Protein AF-J9E5M2-F1 (afdb_monomer_lite)

Structure (mmCIF, N/CA/C/O backbone):
data_AF-J9E5M2-F1
#
_entry.id   AF-J9E5M2-F1
#
loop_
_atom_site.group_PDB
_atom_site.id
_atom_site.type_symbol
_atom_site.label_atom_id
_atom_site.label_alt_id
_atom_site.label_comp_id
_atom_site.label_asym_id
_atom_site.label_entity_id
_atom_site.label_seq_id
_atom_site.pdbx_PDB_ins_code
_atom_site.Cartn_x
_atom_site.Cartn_y
_atom_site.Cartn_z
_atom_site.occupancy
_atom_site.B_iso_or_equiv
_atom_site.auth_seq_id
_atom_site.auth_comp_id
_atom_site.auth_asym_id
_atom_site.auth_atom_id
_atom_site.pdbx_PDB_model_num
ATOM 1 N N . HIS A 1 1 ? 8.719 3.025 -11.557 1.00 86.50 1 HIS A N 1
ATOM 2 C CA . HIS A 1 1 ? 7.605 2.107 -11.252 1.00 86.50 1 HIS A CA 1
ATOM 3 C C . HIS A 1 1 ? 7.715 1.651 -9.811 1.00 86.50 1 HIS A C 1
ATOM 5 O O . HIS A 1 1 ? 8.812 1.328 -9.364 1.00 86.50 1 HIS A O 1
ATOM 11 N N . VAL A 1 2 ? 6.607 1.643 -9.078 1.00 91.25 2 VAL A N 1
ATOM 12 C CA . VAL A 1 2 ? 6.548 1.156 -7.693 1.00 91.25 2 VAL A CA 1
ATOM 13 C C . VAL A 1 2 ? 5.467 0.093 -7.617 1.00 91.25 2 VAL A C 1
ATOM 15 O O . VAL A 1 2 ? 4.369 0.328 -8.102 1.00 91.25 2 VAL A O 1
ATOM 18 N N . TYR A 1 3 ? 5.749 -1.075 -7.049 1.00 92.44 3 TYR A N 1
ATOM 19 C CA . TYR A 1 3 ? 4.767 -2.162 -6.986 1.00 92.44 3 TYR A CA 1
ATOM 20 C C . TYR A 1 3 ? 4.965 -3.073 -5.778 1.00 92.44 3 TYR A C 1
ATOM 22 O O . TYR A 1 3 ? 6.049 -3.135 -5.194 1.00 92.44 3 TYR A O 1
ATOM 30 N N . ALA A 1 4 ? 3.919 -3.806 -5.403 1.00 94.56 4 ALA A N 1
ATOM 31 C CA . ALA A 1 4 ? 4.009 -4.821 -4.359 1.00 94.56 4 ALA A CA 1
ATOM 32 C C . ALA A 1 4 ? 4.795 -6.055 -4.836 1.00 94.56 4 ALA A C 1
ATOM 34 O O . ALA A 1 4 ? 4.611 -6.546 -5.952 1.00 94.56 4 ALA A O 1
ATOM 35 N N . LYS A 1 5 ? 5.671 -6.594 -3.983 1.00 92.25 5 LYS A N 1
ATOM 36 C CA . LYS A 1 5 ? 6.547 -7.725 -4.316 1.00 92.25 5 LYS A CA 1
ATOM 37 C C . LYS A 1 5 ? 5.746 -8.903 -4.891 1.00 92.25 5 LYS A C 1
ATOM 39 O O . LYS A 1 5 ? 4.882 -9.472 -4.226 1.00 92.25 5 LYS A O 1
ATOM 44 N N . GLY A 1 6 ? 6.114 -9.305 -6.108 1.00 89.56 6 GLY A N 1
ATOM 45 C CA . GLY A 1 6 ? 5.511 -10.434 -6.823 1.00 89.56 6 GLY A CA 1
ATOM 46 C C . GLY A 1 6 ? 4.228 -10.106 -7.594 1.00 89.56 6 GLY A C 1
ATOM 47 O O . GLY A 1 6 ? 3.657 -11.013 -8.182 1.00 89.56 6 GLY A O 1
ATOM 48 N N . LEU A 1 7 ? 3.786 -8.843 -7.619 1.00 91.31 7 LEU A N 1
ATOM 49 C CA . LEU A 1 7 ? 2.499 -8.427 -8.199 1.00 91.31 7 LEU A CA 1
ATOM 50 C C . LEU A 1 7 ? 2.641 -7.291 -9.221 1.00 91.31 7 LEU A C 1
ATOM 52 O O . LEU A 1 7 ? 1.782 -6.426 -9.329 1.00 91.31 7 LEU A O 1
ATOM 56 N N . TYR A 1 8 ? 3.727 -7.286 -9.995 1.00 87.69 8 TYR A N 1
ATOM 57 C CA . TYR A 1 8 ? 3.940 -6.271 -11.036 1.00 87.69 8 TYR A CA 1
ATOM 58 C C . TYR A 1 8 ? 2.879 -6.311 -12.156 1.00 87.69 8 TYR A C 1
ATOM 60 O O . TYR A 1 8 ? 2.540 -5.286 -12.750 1.00 87.69 8 TYR A O 1
ATOM 68 N N . SER A 1 9 ? 2.350 -7.501 -12.455 1.00 88.50 9 SER A N 1
ATOM 69 C CA . SER A 1 9 ? 1.312 -7.703 -13.473 1.00 88.50 9 SER A CA 1
ATOM 70 C C . SER A 1 9 ? -0.044 -7.122 -13.070 1.00 88.50 9 SER A C 1
ATOM 72 O O . SER A 1 9 ? -0.832 -6.775 -13.944 1.00 88.50 9 SER A O 1
ATOM 74 N N . SER A 1 10 ? -0.305 -7.017 -11.766 1.00 91.56 10 SER A N 1
ATOM 75 C CA . SER A 1 10 ? -1.541 -6.476 -11.205 1.00 91.56 10 SER A CA 1
ATOM 76 C C . SER A 1 10 ? -1.499 -4.957 -11.222 1.00 91.56 10 SER A C 1
ATOM 78 O O . SER A 1 10 ? -0.674 -4.340 -10.543 1.00 91.56 10 SER A O 1
ATOM 80 N N . GLN A 1 11 ? -2.404 -4.342 -11.981 1.00 89.38 11 GLN A N 1
ATOM 81 C CA . GLN A 1 11 ? -2.454 -2.888 -12.089 1.00 89.38 11 GLN A CA 1
ATOM 82 C C . GLN A 1 11 ? -2.899 -2.240 -10.770 1.00 89.38 11 GLN A C 1
ATOM 84 O O . GLN A 1 11 ? -2.416 -1.164 -10.431 1.00 89.38 11 GLN A O 1
ATOM 89 N N . GLU A 1 12 ? -3.736 -2.919 -9.981 1.00 91.44 12 GLU A N 1
ATOM 90 C CA . GLU A 1 12 ? -4.150 -2.467 -8.649 1.00 91.44 12 GLU A CA 1
ATOM 91 C C . GLU A 1 12 ? -3.009 -2.453 -7.617 1.00 91.44 12 GLU A C 1
ATOM 93 O O . GLU A 1 12 ? -3.079 -1.736 -6.622 1.00 91.44 12 GLU A O 1
ATOM 98 N N . CYS A 1 13 ? -1.940 -3.215 -7.863 1.00 92.88 13 CYS A N 1
ATOM 99 C CA . CYS A 1 13 ? -0.802 -3.354 -6.955 1.00 92.88 13 CYS A CA 1
ATOM 100 C C . CYS A 1 13 ? 0.441 -2.590 -7.420 1.00 92.88 13 CYS A C 1
ATOM 102 O O . CYS A 1 13 ? 1.533 -2.810 -6.876 1.00 92.88 13 CYS A O 1
ATOM 104 N N . ARG A 1 14 ? 0.302 -1.721 -8.429 1.00 91.56 14 ARG A N 1
ATOM 105 C CA . ARG A 1 14 ? 1.408 -0.953 -8.998 1.00 91.56 14 ARG A CA 1
ATOM 106 C C . ARG A 1 14 ? 1.041 0.508 -9.216 1.00 91.56 14 ARG A C 1
ATOM 108 O O . ARG A 1 14 ? -0.105 0.869 -9.448 1.00 91.56 14 ARG A O 1
ATOM 115 N N . SER A 1 15 ? 2.067 1.338 -9.188 1.00 90.62 15 SER A N 1
ATOM 116 C CA . SER A 1 15 ? 2.029 2.750 -9.518 1.00 90.62 15 SER A CA 1
ATOM 117 C C . SER A 1 15 ? 3.086 3.023 -10.582 1.00 90.62 15 SER A C 1
ATOM 119 O O . SER A 1 15 ? 4.292 2.840 -10.370 1.00 90.62 15 SER A O 1
ATOM 121 N N . ASP A 1 16 ? 2.604 3.433 -11.751 1.00 84.94 16 ASP A N 1
ATOM 122 C CA . ASP A 1 16 ? 3.413 3.776 -12.920 1.00 84.94 16 ASP A CA 1
ATOM 123 C C . ASP A 1 16 ? 3.584 5.296 -13.072 1.00 84.94 16 ASP A C 1
ATOM 125 O O . ASP A 1 16 ? 3.992 5.766 -14.133 1.00 84.94 16 ASP A O 1
ATOM 129 N N . GLU A 1 17 ? 3.285 6.079 -12.024 1.00 78.25 17 GLU A N 1
ATOM 130 C CA . GLU A 1 17 ? 3.486 7.529 -12.053 1.00 78.25 17 GLU A CA 1
ATOM 131 C C . GLU A 1 17 ? 4.959 7.855 -12.363 1.00 78.25 17 GLU A C 1
ATOM 133 O O . GLU A 1 17 ? 5.875 7.513 -11.612 1.00 78.25 17 GLU A O 1
ATOM 138 N N . SER A 1 18 ? 5.176 8.515 -13.502 1.00 69.94 18 SER A N 1
ATOM 139 C CA . SER A 1 18 ? 6.478 8.970 -13.989 1.00 69.94 18 SER A CA 1
ATOM 140 C C . SER A 1 18 ? 6.535 10.500 -13.957 1.00 69.94 18 SER A C 1
ATOM 142 O O . SER A 1 18 ? 5.527 11.166 -14.185 1.00 69.94 18 SER A O 1
ATOM 144 N N . GLY A 1 19 ? 7.705 11.070 -13.660 1.00 68.19 19 GLY A N 1
ATOM 145 C CA . GLY A 1 19 ? 7.939 12.522 -13.698 1.00 68.19 19 GLY A CA 1
ATOM 146 C C . GLY A 1 19 ? 7.722 13.283 -12.383 1.00 68.19 19 GLY A C 1
ATOM 147 O O . GLY A 1 19 ? 7.998 14.479 -12.331 1.00 68.19 19 GLY A O 1
ATOM 148 N N . ARG A 1 20 ? 7.292 12.621 -11.301 1.00 70.25 20 ARG A N 1
ATOM 149 C CA . ARG A 1 20 ? 7.284 13.201 -9.945 1.00 70.25 20 ARG A CA 1
ATOM 150 C C . ARG A 1 20 ? 8.563 12.830 -9.194 1.00 70.25 20 ARG A C 1
ATOM 152 O O . ARG A 1 20 ? 9.042 11.707 -9.302 1.00 70.25 20 ARG A O 1
ATOM 159 N N . GLN A 1 21 ? 9.086 13.760 -8.390 1.00 72.06 21 GLN A N 1
ATOM 160 C CA . GLN A 1 21 ? 10.211 13.491 -7.477 1.00 72.06 21 GLN A CA 1
ATOM 161 C C . GLN A 1 21 ? 9.862 12.444 -6.407 1.00 72.06 21 GLN A C 1
ATOM 163 O O . GLN A 1 21 ? 10.749 11.763 -5.901 1.00 72.06 21 GLN A O 1
ATOM 168 N N . VAL A 1 22 ? 8.576 12.314 -6.074 1.00 78.38 22 VAL A N 1
ATOM 169 C CA . VAL A 1 22 ? 8.061 11.366 -5.086 1.00 78.38 22 VAL A CA 1
ATOM 170 C C . VAL A 1 22 ? 7.117 10.399 -5.787 1.00 78.38 22 VAL A C 1
ATOM 172 O O . VAL A 1 22 ? 6.135 10.823 -6.394 1.00 78.38 22 VAL A O 1
ATOM 175 N N . ALA A 1 23 ? 7.409 9.105 -5.682 1.00 77.44 23 ALA A N 1
ATOM 176 C CA . ALA A 1 23 ? 6.521 8.050 -6.145 1.00 77.44 23 ALA A CA 1
ATOM 177 C C . ALA A 1 23 ? 5.626 7.585 -4.988 1.00 77.44 23 ALA A C 1
ATOM 179 O O . ALA A 1 23 ? 6.125 7.196 -3.930 1.00 77.44 23 ALA A O 1
ATOM 180 N N . GLY A 1 24 ? 4.309 7.635 -5.188 1.00 84.50 24 GLY A N 1
ATOM 181 C CA . GLY A 1 24 ? 3.313 7.144 -4.237 1.00 84.50 24 GLY A CA 1
ATOM 182 C C . GLY A 1 24 ? 2.713 5.812 -4.683 1.00 84.50 24 GLY A C 1
ATOM 183 O O . GLY A 1 24 ? 2.567 5.560 -5.879 1.00 84.50 24 GLY A O 1
ATOM 184 N N . ILE A 1 25 ? 2.345 4.965 -3.721 1.00 89.19 25 ILE A N 1
ATOM 185 C CA . ILE A 1 25 ? 1.565 3.747 -3.958 1.00 89.19 25 ILE A CA 1
ATOM 186 C C . ILE A 1 25 ? 0.529 3.579 -2.848 1.00 89.19 25 ILE A C 1
ATOM 188 O O . ILE A 1 25 ? 0.817 3.822 -1.675 1.00 89.19 25 ILE A O 1
ATOM 192 N N . THR A 1 26 ? -0.673 3.147 -3.216 1.00 90.38 26 THR A N 1
ATOM 193 C CA . THR A 1 26 ? -1.743 2.806 -2.278 1.00 90.38 26 THR A CA 1
ATOM 194 C C . THR A 1 26 ? -2.049 1.329 -2.440 1.00 90.38 26 THR A C 1
ATOM 196 O O . THR A 1 26 ? -2.379 0.889 -3.535 1.00 90.38 26 THR A O 1
ATOM 199 N N . LEU A 1 27 ? -1.899 0.562 -1.361 1.00 91.56 27 LEU A N 1
ATOM 200 C CA . LEU A 1 27 ? -2.119 -0.881 -1.362 1.00 91.56 27 LEU A CA 1
ATOM 201 C C . LEU A 1 27 ? -3.301 -1.223 -0.448 1.00 91.56 27 LEU A C 1
ATOM 203 O O . LEU A 1 27 ? -3.301 -0.784 0.708 1.00 91.56 27 LEU A O 1
ATOM 207 N N . PRO A 1 28 ? -4.282 -2.011 -0.918 1.00 91.44 28 PRO A N 1
ATOM 208 C CA . PRO A 1 28 ? -5.335 -2.535 -0.059 1.00 91.44 28 PRO A CA 1
ATOM 209 C C . PRO A 1 28 ? -4.758 -3.514 0.972 1.00 91.44 28 PRO A C 1
ATOM 211 O O . PRO A 1 28 ? -3.802 -4.235 0.696 1.00 91.44 28 PRO A O 1
ATOM 214 N N . PHE A 1 29 ? -5.349 -3.582 2.166 1.00 90.62 29 PHE A N 1
ATOM 215 C CA . PHE A 1 29 ? -4.878 -4.489 3.225 1.00 90.62 29 PHE A CA 1
ATOM 216 C C . PHE A 1 29 ? -5.246 -5.961 3.011 1.00 90.62 29 PHE A C 1
ATOM 218 O O . PHE A 1 29 ? -4.730 -6.835 3.708 1.00 90.62 29 PHE A O 1
ATOM 225 N N . ASP A 1 30 ? -6.186 -6.233 2.116 1.00 89.56 30 ASP A N 1
ATOM 226 C CA . ASP A 1 30 ? -6.740 -7.551 1.818 1.00 89.56 30 ASP A CA 1
ATOM 227 C C . ASP A 1 30 ? -6.149 -8.193 0.556 1.00 89.56 30 ASP A C 1
ATOM 229 O O . ASP A 1 30 ? -6.364 -9.381 0.324 1.00 89.56 30 ASP A O 1
ATOM 233 N N . SER A 1 31 ? -5.372 -7.442 -0.223 1.00 91.81 31 SER A N 1
ATOM 234 C CA . SER A 1 31 ? -4.772 -7.896 -1.476 1.00 91.81 31 SER A CA 1
ATOM 235 C C . SER A 1 31 ? -3.303 -7.466 -1.579 1.00 91.81 31 SER A C 1
ATOM 237 O O . SER A 1 31 ? -2.653 -7.139 -0.586 1.00 91.81 31 SER A O 1
ATOM 239 N N . CYS A 1 32 ? -2.723 -7.565 -2.773 1.00 93.00 32 CYS A N 1
ATOM 240 C CA . CYS A 1 32 ? -1.364 -7.126 -3.072 1.00 93.00 32 CYS A CA 1
ATOM 241 C C . CYS A 1 32 ? -0.237 -7.697 -2.180 1.00 93.00 32 CYS A C 1
ATOM 243 O O . CYS A 1 32 ? 0.750 -7.011 -1.909 1.00 93.00 32 CYS A O 1
ATOM 245 N N . ASN A 1 33 ? -0.350 -8.959 -1.739 1.00 93.12 33 ASN A N 1
ATOM 246 C CA . ASN A 1 33 ? 0.618 -9.621 -0.846 1.00 93.12 33 ASN A CA 1
ATOM 247 C C . ASN A 1 33 ? 0.899 -8.835 0.448 1.00 93.12 33 ASN A C 1
ATOM 249 O O . ASN A 1 33 ? 1.984 -8.937 1.031 1.00 93.12 33 ASN A O 1
ATOM 253 N N . VAL A 1 34 ? -0.078 -8.058 0.915 1.00 94.69 34 VAL A N 1
ATOM 254 C CA . VAL A 1 34 ? -0.006 -7.414 2.221 1.00 94.69 34 VAL A CA 1
ATOM 255 C C . VAL A 1 34 ? -0.271 -8.464 3.301 1.00 94.69 34 VAL A C 1
ATOM 257 O O . VAL A 1 34 ? -1.326 -9.096 3.350 1.00 94.69 34 VAL A O 1
ATOM 260 N N . ALA A 1 35 ? 0.705 -8.670 4.182 1.00 93.44 35 ALA A N 1
ATOM 261 C CA . ALA A 1 35 ? 0.609 -9.614 5.285 1.00 93.44 35 ALA A CA 1
ATOM 262 C C . ALA A 1 35 ? 0.038 -8.929 6.530 1.00 93.44 35 ALA A C 1
ATOM 264 O O . ALA A 1 35 ? 0.488 -7.852 6.920 1.00 93.44 35 ALA A O 1
ATOM 265 N N . ARG A 1 36 ? -0.931 -9.574 7.183 1.00 93.69 36 ARG A N 1
ATOM 266 C CA . ARG A 1 36 ? -1.559 -9.087 8.416 1.00 93.69 36 ARG A CA 1
ATOM 267 C C . ARG A 1 36 ? -1.298 -10.072 9.545 1.00 93.69 36 ARG A C 1
ATOM 269 O O . ARG A 1 36 ? -1.716 -11.223 9.462 1.00 93.69 36 ARG A O 1
ATOM 276 N N . THR A 1 37 ? -0.654 -9.609 10.608 1.00 93.31 37 THR A N 1
ATOM 277 C CA . THR A 1 37 ? -0.351 -10.421 11.790 1.00 93.31 37 THR A CA 1
ATOM 278 C C . THR A 1 37 ? -1.013 -9.800 13.007 1.00 93.31 37 THR A C 1
ATOM 280 O O . THR A 1 37 ? -0.725 -8.657 13.356 1.00 93.31 37 THR A O 1
ATOM 283 N N . ARG A 1 38 ? -1.898 -10.545 13.674 1.00 92.75 38 ARG A N 1
ATOM 284 C CA . ARG A 1 38 ? -2.528 -10.088 14.916 1.00 92.75 38 ARG A CA 1
ATOM 285 C C . ARG A 1 38 ? -1.515 -10.134 16.061 1.00 92.75 38 ARG A C 1
ATOM 287 O O . ARG A 1 38 ? -0.831 -11.137 16.243 1.00 92.75 38 ARG A O 1
ATOM 294 N N . SER A 1 39 ? -1.451 -9.061 16.835 1.00 91.12 39 SER A N 1
ATOM 295 C CA . SER A 1 39 ? -0.707 -8.974 18.088 1.00 91.12 39 SER A CA 1
ATOM 296 C C . SER A 1 39 ? -1.687 -9.009 19.252 1.00 91.12 39 SER A C 1
ATOM 298 O O . SER A 1 39 ? -2.724 -8.347 19.212 1.00 91.12 39 SER A O 1
ATOM 300 N N . LEU A 1 40 ? -1.365 -9.787 20.284 1.00 88.94 40 LEU A N 1
ATOM 301 C CA . LEU A 1 40 ? -2.173 -9.866 21.502 1.00 88.94 40 LEU A CA 1
ATOM 302 C C . LEU A 1 40 ? -1.694 -8.889 22.582 1.00 88.94 40 LEU A C 1
ATOM 304 O O . LEU A 1 40 ? -2.497 -8.518 23.426 1.00 88.94 40 LEU A O 1
ATOM 308 N N . ASN A 1 41 ? -0.427 -8.458 22.539 1.00 84.69 41 ASN A N 1
ATOM 309 C CA . ASN A 1 41 ? 0.187 -7.556 23.518 1.00 84.69 41 ASN A CA 1
ATOM 310 C C . ASN A 1 41 ? 1.294 -6.703 22.853 1.00 84.69 41 ASN A C 1
ATOM 312 O O . ASN A 1 41 ? 2.368 -7.243 22.587 1.00 84.69 41 ASN A O 1
ATOM 316 N N . PRO A 1 42 ? 1.077 -5.399 22.587 1.00 87.44 42 PRO A N 1
ATOM 317 C CA . PRO A 1 42 ? -0.201 -4.685 22.669 1.00 87.44 42 PRO A CA 1
ATOM 318 C C . PRO A 1 42 ? -1.217 -5.253 21.668 1.00 87.44 42 PRO A C 1
ATOM 320 O O . PRO A 1 42 ? -0.834 -5.752 20.603 1.00 87.44 42 PRO A O 1
ATOM 323 N N . ARG A 1 43 ? -2.509 -5.203 22.017 1.00 89.75 43 ARG A N 1
ATOM 324 C CA . ARG A 1 43 ? -3.587 -5.665 21.133 1.00 89.75 43 ARG A CA 1
ATOM 325 C C . ARG A 1 43 ? -3.627 -4.812 19.869 1.00 89.75 43 ARG A C 1
ATOM 327 O O . ARG A 1 43 ? -3.650 -3.584 19.933 1.00 89.75 43 ARG A O 1
ATOM 334 N N . GLY A 1 44 ? -3.590 -5.460 18.712 1.00 91.81 44 GLY A N 1
ATOM 335 C CA . GLY A 1 44 ? -3.583 -4.770 17.427 1.00 91.81 44 GLY A CA 1
ATOM 336 C C . GLY A 1 44 ? -3.215 -5.674 16.262 1.00 91.81 44 GLY A C 1
ATOM 337 O O . GLY A 1 44 ? -3.190 -6.902 16.376 1.00 91.81 44 GLY A O 1
ATOM 338 N N . ILE A 1 45 ? -2.926 -5.063 15.118 1.00 93.12 45 ILE A N 1
ATOM 339 C CA . ILE A 1 45 ? -2.587 -5.748 13.870 1.00 93.12 45 ILE A CA 1
ATOM 340 C C . ILE A 1 45 ? -1.338 -5.104 13.268 1.00 93.12 45 ILE A C 1
ATOM 342 O O . ILE A 1 45 ? -1.298 -3.901 13.016 1.00 93.12 45 ILE A O 1
ATOM 346 N N . PHE A 1 46 ? -0.325 -5.920 12.989 1.00 93.69 46 PHE A N 1
ATOM 347 C CA . PHE A 1 46 ? 0.803 -5.548 12.147 1.00 93.69 46 PHE A CA 1
ATOM 348 C C . PHE A 1 46 ? 0.450 -5.784 10.685 1.00 93.69 46 PHE A C 1
ATOM 350 O O . PHE A 1 46 ? 0.205 -6.918 10.275 1.00 93.69 46 PHE A O 1
ATOM 357 N N . VAL A 1 47 ? 0.474 -4.723 9.893 1.00 94.81 47 VAL A N 1
ATOM 358 C CA . VAL A 1 47 ? 0.316 -4.765 8.442 1.00 94.81 47 VAL A CA 1
ATOM 359 C C . VAL A 1 47 ? 1.702 -4.625 7.826 1.00 94.81 47 VAL A C 1
ATOM 361 O O . VAL A 1 47 ? 2.370 -3.613 8.017 1.00 94.81 47 VAL A O 1
ATOM 364 N N . THR A 1 48 ? 2.161 -5.656 7.125 1.00 94.56 48 THR A N 1
ATOM 365 C CA . THR A 1 48 ? 3.473 -5.700 6.475 1.00 94.56 48 THR A CA 1
ATOM 366 C C . THR A 1 48 ? 3.300 -5.752 4.966 1.00 94.56 48 THR A C 1
ATOM 368 O O . THR A 1 48 ? 2.637 -6.649 4.453 1.00 94.56 48 THR A O 1
ATOM 371 N N . ALA A 1 49 ? 3.952 -4.846 4.248 1.00 94.00 49 ALA A N 1
ATOM 372 C CA . ALA A 1 49 ? 3.995 -4.843 2.792 1.00 94.00 49 ALA A CA 1
ATOM 373 C C . ALA A 1 49 ? 5.449 -4.789 2.323 1.00 94.00 49 ALA A C 1
ATOM 375 O O . ALA A 1 49 ? 6.283 -4.115 2.928 1.00 94.00 49 ALA A O 1
ATOM 376 N N . VAL A 1 50 ? 5.765 -5.495 1.240 1.00 93.88 50 VAL A N 1
ATOM 377 C CA . VAL A 1 50 ? 7.078 -5.384 0.598 1.00 93.88 50 VAL A CA 1
ATOM 378 C C . VAL A 1 50 ? 6.893 -4.693 -0.737 1.00 93.88 50 VAL A C 1
ATOM 380 O O . VAL A 1 50 ? 6.180 -5.200 -1.599 1.00 93.88 50 VAL A O 1
ATOM 383 N N . VAL A 1 51 ? 7.530 -3.540 -0.895 1.00 92.69 51 VAL A N 1
ATOM 384 C CA . VAL A 1 51 ? 7.413 -2.684 -2.074 1.00 92.69 51 VAL A CA 1
ATOM 385 C C . VAL A 1 51 ? 8.728 -2.701 -2.835 1.00 92.69 51 VAL A C 1
ATOM 387 O O . VAL A 1 51 ? 9.799 -2.590 -2.237 1.00 92.69 51 VAL A O 1
ATOM 390 N N . VAL A 1 52 ? 8.644 -2.838 -4.153 1.00 91.44 52 VAL A N 1
ATOM 391 C CA . VAL A 1 52 ? 9.779 -2.807 -5.074 1.00 91.44 52 VAL A CA 1
ATOM 392 C C . VAL A 1 52 ? 9.689 -1.539 -5.915 1.00 91.44 52 VAL A C 1
ATOM 394 O O . VAL A 1 52 ? 8.643 -1.240 -6.490 1.00 91.44 52 VAL A O 1
ATOM 397 N N . ILE A 1 53 ? 10.787 -0.791 -5.969 1.00 89.94 53 ILE A N 1
ATOM 398 C CA . ILE A 1 53 ? 10.9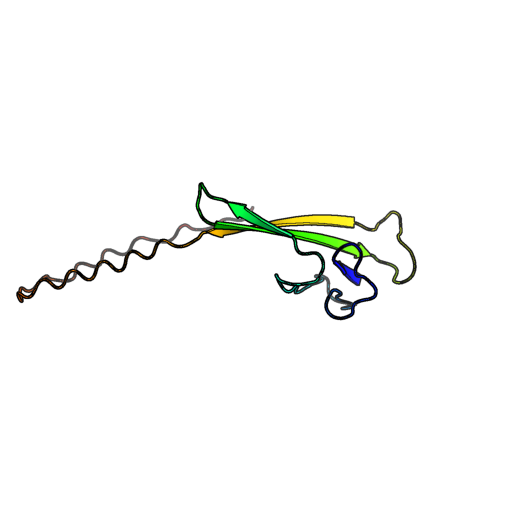57 0.393 -6.808 1.00 89.94 53 ILE A CA 1
ATOM 399 C C . ILE A 1 53 ? 11.896 0.012 -7.945 1.00 89.94 53 ILE A C 1
ATOM 401 O O . ILE A 1 53 ? 13.061 -0.307 -7.691 1.00 89.94 53 ILE A O 1
ATOM 405 N N . THR A 1 54 ? 11.390 0.061 -9.177 1.00 87.75 54 THR A N 1
ATOM 406 C CA . THR A 1 54 ? 12.172 -0.220 -10.384 1.00 87.75 54 THR A CA 1
ATOM 407 C C . THR A 1 54 ? 12.202 0.971 -11.326 1.00 87.75 54 THR A C 1
ATOM 409 O O . THR A 1 54 ? 11.221 1.713 -11.480 1.00 87.75 54 THR A O 1
ATOM 412 N N . PHE A 1 55 ? 13.351 1.145 -11.974 1.00 84.19 55 PHE A N 1
ATOM 413 C CA . PHE A 1 55 ? 13.572 2.210 -12.957 1.00 84.19 55 PHE A CA 1
ATOM 414 C C . PHE A 1 55 ? 13.361 1.740 -14.398 1.00 84.19 55 PHE A C 1
ATOM 416 O O . PHE A 1 55 ? 13.259 2.568 -15.299 1.00 84.19 55 PHE A O 1
ATOM 423 N N . HIS A 1 56 ? 13.236 0.427 -14.611 1.00 82.38 56 HIS A N 1
ATOM 424 C CA . HIS A 1 56 ? 12.893 -0.162 -15.898 1.00 82.38 56 HIS A CA 1
ATOM 425 C C . HIS A 1 56 ? 11.662 -1.079 -15.761 1.00 82.38 56 HIS A C 1
ATOM 427 O O . HIS A 1 56 ? 11.598 -1.871 -14.819 1.00 82.38 56 HIS A O 1
ATOM 433 N N . PRO A 1 57 ? 10.678 -1.008 -16.677 1.00 71.62 57 PRO A N 1
ATOM 434 C CA . PRO A 1 57 ? 9.450 -1.805 -16.588 1.00 71.62 57 PRO A CA 1
ATOM 435 C C . PRO A 1 57 ? 9.653 -3.295 -16.904 1.00 71.62 57 PRO A C 1
ATOM 437 O O . PRO A 1 57 ? 8.909 -4.136 -16.416 1.00 71.62 57 PRO A O 1
ATOM 440 N N . GLN A 1 58 ? 10.651 -3.643 -17.721 1.00 78.19 58 GLN A N 1
ATOM 441 C CA . GLN A 1 58 ? 10.847 -5.027 -18.191 1.00 78.19 58 GLN A CA 1
ATOM 442 C C . GLN A 1 58 ? 11.916 -5.813 -17.426 1.00 78.19 58 GLN A C 1
ATOM 444 O O . GLN A 1 58 ? 11.949 -7.036 -17.518 1.00 78.19 58 GLN A O 1
ATOM 449 N N . PHE A 1 59 ? 12.805 -5.136 -16.696 1.00 79.50 59 PHE A N 1
ATOM 450 C CA . PHE A 1 59 ? 13.979 -5.775 -16.105 1.00 79.50 59 PHE A CA 1
ATOM 451 C C . PHE A 1 59 ? 14.242 -5.230 -14.714 1.00 79.50 59 PHE A C 1
ATOM 453 O O . PHE A 1 59 ? 14.136 -4.026 -14.490 1.00 79.50 59 PHE A O 1
ATOM 460 N N . ILE A 1 60 ? 14.644 -6.128 -13.816 1.00 82.00 60 ILE A N 1
ATOM 461 C CA . ILE A 1 60 ? 15.182 -5.742 -12.519 1.00 82.00 60 ILE A CA 1
ATOM 462 C C . ILE A 1 60 ? 16.639 -5.335 -12.723 1.00 82.00 60 ILE A C 1
ATOM 464 O O . ILE A 1 60 ? 17.444 -6.106 -13.251 1.00 82.00 60 ILE A O 1
ATOM 468 N N . THR A 1 61 ? 16.978 -4.120 -12.321 1.00 87.44 61 THR A N 1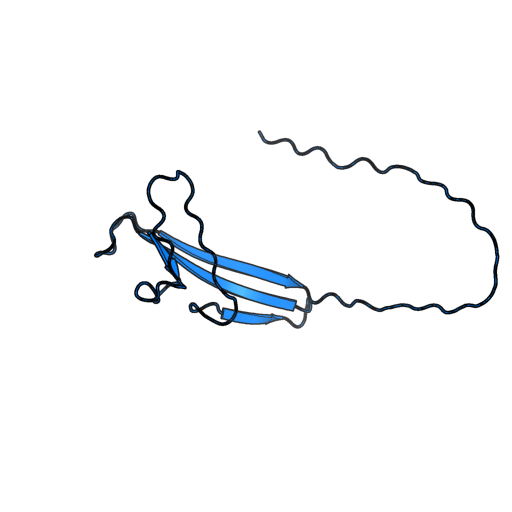
ATOM 469 C CA . THR A 1 61 ? 18.312 -3.541 -12.482 1.00 87.44 61 THR A CA 1
ATOM 470 C C . THR A 1 61 ? 19.044 -3.441 -11.145 1.00 87.44 61 THR A C 1
ATOM 472 O O . THR A 1 61 ? 18.448 -3.515 -10.073 1.00 87.44 61 THR A O 1
ATOM 475 N N . LYS A 1 62 ? 20.364 -3.217 -11.187 1.00 85.00 62 LYS A N 1
ATOM 476 C CA . LYS A 1 62 ? 21.192 -3.045 -9.979 1.00 85.00 62 LYS A CA 1
ATOM 477 C C . LYS A 1 62 ? 20.741 -1.872 -9.094 1.00 85.00 62 LYS A C 1
ATOM 479 O O . LYS A 1 62 ? 21.033 -1.863 -7.902 1.00 85.00 62 LYS A O 1
ATOM 484 N N . VAL A 1 63 ? 20.084 -0.870 -9.676 1.00 86.50 63 VAL A N 1
ATOM 485 C CA . VAL A 1 63 ? 19.640 0.326 -8.947 1.00 86.50 63 VAL A CA 1
ATOM 486 C C . VAL A 1 63 ? 18.275 0.152 -8.286 1.00 86.50 63 VAL A C 1
ATOM 488 O O . VAL A 1 63 ? 17.897 0.995 -7.472 1.00 86.50 63 VAL A O 1
ATOM 491 N N . ASP A 1 64 ? 17.565 -0.937 -8.582 1.00 88.81 64 ASP A N 1
ATOM 492 C CA . ASP A 1 64 ? 16.249 -1.201 -8.015 1.00 88.81 64 ASP A CA 1
ATOM 493 C C . ASP A 1 64 ? 16.345 -1.465 -6.510 1.00 88.81 64 ASP A C 1
ATOM 495 O O . ASP A 1 64 ? 17.299 -2.066 -6.001 1.00 88.81 64 ASP A O 1
ATOM 499 N N . ARG A 1 65 ? 15.341 -0.996 -5.770 1.00 89.44 65 ARG A 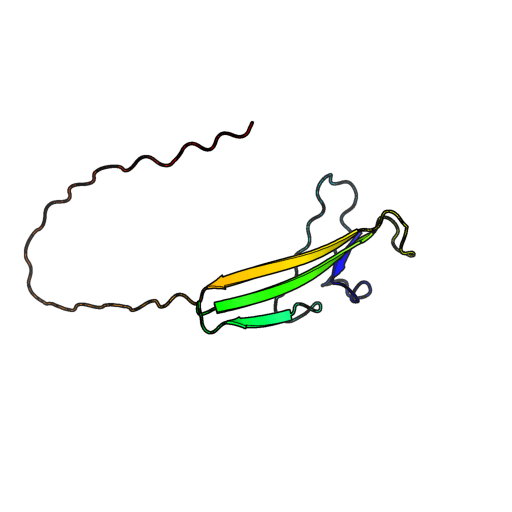N 1
ATOM 500 C CA . ARG A 1 65 ? 15.314 -1.075 -4.306 1.00 89.44 65 ARG A CA 1
ATOM 501 C C . ARG A 1 65 ? 14.057 -1.783 -3.846 1.00 89.44 65 ARG A C 1
ATOM 503 O O . ARG A 1 65 ? 12.980 -1.577 -4.391 1.00 89.44 65 ARG A O 1
ATOM 510 N N . THR A 1 66 ? 14.199 -2.611 -2.818 1.00 92.31 66 THR A N 1
ATOM 511 C CA . THR A 1 66 ? 13.073 -3.282 -2.167 1.00 92.31 66 THR A CA 1
ATOM 512 C C . THR A 1 66 ? 13.012 -2.853 -0.711 1.00 92.31 66 THR A C 1
ATOM 514 O O . THR A 1 66 ? 14.013 -2.937 -0.002 1.00 92.31 66 THR A O 1
ATOM 517 N N . TYR A 1 67 ? 11.836 -2.426 -0.265 1.00 92.56 67 TYR A N 1
ATOM 518 C CA . TYR A 1 67 ? 11.585 -1.971 1.097 1.00 92.56 67 TYR A CA 1
ATOM 519 C C . TYR A 1 67 ? 10.514 -2.836 1.745 1.00 92.56 67 TYR A C 1
ATOM 521 O O . TYR A 1 67 ? 9.481 -3.122 1.141 1.00 92.56 67 TYR A O 1
ATOM 529 N N . ARG A 1 68 ? 10.749 -3.242 2.993 1.00 93.31 68 ARG A N 1
ATOM 530 C CA . ARG A 1 68 ? 9.736 -3.879 3.834 1.00 93.31 68 ARG A CA 1
ATOM 531 C C . ARG A 1 68 ? 9.155 -2.822 4.764 1.00 93.31 68 ARG A C 1
ATOM 533 O O . ARG A 1 68 ? 9.844 -2.347 5.660 1.00 93.31 68 ARG A O 1
ATOM 540 N N . LEU A 1 69 ? 7.896 -2.479 4.539 1.00 91.50 69 LEU A N 1
ATOM 541 C CA . LEU A 1 69 ? 7.123 -1.558 5.360 1.00 91.50 69 LEU A CA 1
ATOM 542 C C . LEU A 1 69 ? 6.324 -2.366 6.381 1.00 91.50 69 LEU A C 1
ATOM 544 O O . LEU A 1 69 ? 5.741 -3.394 6.031 1.00 91.50 69 LEU A O 1
ATOM 548 N N . GLN A 1 70 ? 6.296 -1.912 7.632 1.00 93.12 70 GLN A N 1
ATOM 549 C CA . GLN A 1 70 ? 5.493 -2.514 8.692 1.00 93.12 70 GLN A CA 1
ATOM 550 C C . GLN A 1 70 ? 4.801 -1.412 9.492 1.00 93.12 70 GLN A C 1
ATOM 552 O O . GLN A 1 70 ? 5.458 -0.596 10.131 1.00 93.12 70 GLN A O 1
ATOM 557 N N . CYS A 1 71 ? 3.473 -1.415 9.461 1.00 91.19 71 CYS A N 1
ATOM 558 C CA . CYS A 1 71 ? 2.629 -0.486 10.200 1.00 91.19 71 CYS A CA 1
ATOM 559 C C . CYS A 1 71 ? 1.905 -1.246 11.311 1.00 91.19 71 CYS A C 1
ATOM 561 O O . CYS A 1 71 ? 1.361 -2.325 11.068 1.00 91.19 71 CYS A O 1
ATOM 563 N N . PHE A 1 72 ? 1.879 -0.693 12.520 1.00 91.81 72 PHE A N 1
ATOM 564 C CA . PHE A 1 72 ? 1.104 -1.251 13.624 1.00 91.81 72 PHE A CA 1
ATOM 565 C C . PHE A 1 72 ? -0.187 -0.456 13.820 1.00 91.81 72 PHE A C 1
ATOM 567 O O . PHE A 1 72 ? -0.148 0.750 14.053 1.00 91.81 72 PHE A O 1
ATOM 574 N N . TYR A 1 73 ? -1.321 -1.146 13.744 1.00 89.69 73 TYR A N 1
ATOM 575 C CA . TYR A 1 73 ? -2.643 -0.602 14.030 1.00 89.69 73 TYR A CA 1
ATOM 576 C C . TYR A 1 73 ? -3.098 -1.133 15.383 1.00 89.69 73 TYR A C 1
ATOM 578 O O . TYR A 1 73 ? -3.404 -2.318 15.518 1.00 89.69 73 TYR A O 1
ATOM 586 N N . MET A 1 74 ? -3.110 -0.263 16.389 1.00 88.88 74 MET A N 1
ATOM 587 C CA . MET A 1 74 ? -3.543 -0.622 17.735 1.00 88.88 74 MET A CA 1
ATOM 588 C C . MET A 1 74 ? -5.059 -0.839 17.766 1.00 88.88 74 MET A C 1
ATOM 590 O O . MET A 1 74 ? -5.823 -0.037 17.224 1.00 88.88 74 MET A O 1
ATOM 594 N N . GLU A 1 75 ? -5.493 -1.917 18.413 1.00 81.56 75 GLU A N 1
ATOM 595 C CA . GLU A 1 75 ? -6.902 -2.131 18.730 1.00 81.56 75 GLU A CA 1
ATOM 596 C C . GLU A 1 75 ? -7.261 -1.156 19.858 1.00 81.56 75 GLU A C 1
ATOM 598 O O . GLU A 1 75 ? -6.730 -1.249 20.963 1.00 81.56 75 GLU A O 1
ATOM 603 N N . ALA A 1 76 ? -8.090 -0.154 19.562 1.00 69.69 76 ALA A N 1
ATOM 604 C CA . ALA A 1 76 ? -8.534 0.789 20.577 1.00 69.69 76 ALA A CA 1
ATOM 605 C C . ALA A 1 76 ? -9.579 0.106 21.468 1.00 69.69 76 ALA A C 1
ATOM 607 O O . ALA A 1 76 ? -10.714 -0.095 21.034 1.00 69.69 76 ALA A O 1
ATOM 608 N N . ASP A 1 77 ? -9.218 -0.200 22.716 1.00 59.84 77 ASP A N 1
ATOM 609 C CA . ASP A 1 77 ? -10.191 -0.522 23.762 1.00 59.84 77 ASP A CA 1
ATOM 610 C C . ASP A 1 77 ? -10.966 0.760 24.096 1.00 59.84 77 ASP A C 1
ATOM 612 O O . ASP A 1 77 ? -10.617 1.534 24.987 1.00 59.84 77 ASP A O 1
ATOM 616 N N . LYS A 1 78 ? -12.020 1.038 23.323 1.00 53.94 78 LYS A N 1
ATOM 617 C CA . LYS A 1 78 ? -13.020 2.032 23.709 1.00 53.94 78 LYS A CA 1
ATOM 618 C C . LYS A 1 78 ? -13.911 1.396 24.768 1.00 53.94 78 LYS A C 1
ATOM 620 O O . LYS A 1 78 ? -14.993 0.903 24.457 1.00 53.94 78 LYS A O 1
ATOM 625 N N . THR A 1 79 ? -13.483 1.420 26.025 1.00 48.75 79 THR A N 1
ATOM 626 C CA . THR A 1 79 ? -14.428 1.282 27.132 1.00 48.75 79 THR A CA 1
ATOM 627 C C . THR A 1 79 ? -15.321 2.521 27.109 1.00 48.75 79 THR A C 1
ATOM 629 O O . THR A 1 79 ? -14.958 3.600 27.572 1.00 48.75 79 THR A O 1
ATOM 632 N N . VAL A 1 80 ? -16.500 2.401 26.494 1.00 46.94 80 VAL A N 1
ATOM 633 C CA . VAL A 1 80 ? -17.563 3.397 26.647 1.00 46.94 80 VAL A CA 1
ATOM 634 C C . VAL A 1 80 ? -18.033 3.302 28.095 1.00 46.94 80 VAL A C 1
ATOM 636 O O . VAL A 1 80 ? -18.933 2.546 28.438 1.00 46.94 80 VAL A O 1
ATOM 639 N N . SER A 1 81 ? -17.360 4.038 28.971 1.00 47.69 81 SER A N 1
ATOM 640 C CA . SER A 1 81 ? -17.797 4.290 30.334 1.00 47.69 81 SER A CA 1
ATOM 641 C C . SER A 1 81 ? -18.973 5.268 30.268 1.00 47.69 81 SER A C 1
ATOM 643 O O . SER A 1 81 ? -18.811 6.466 30.501 1.00 47.69 81 SER A O 1
ATOM 645 N N . THR A 1 82 ? -20.166 4.786 29.911 1.00 41.44 82 THR A N 1
ATOM 646 C CA . THR A 1 82 ? -21.398 5.520 30.215 1.00 41.44 82 THR A CA 1
ATOM 647 C C . THR A 1 82 ? -21.623 5.419 31.718 1.00 41.44 82 THR A C 1
ATOM 649 O O . THR A 1 82 ? -22.311 4.519 32.196 1.00 41.44 82 THR A O 1
ATOM 652 N N . GLN A 1 83 ? -21.015 6.327 32.477 1.00 44.28 83 GLN A N 1
ATOM 653 C CA . GLN A 1 83 ? -21.483 6.616 33.825 1.00 44.28 83 GLN A CA 1
ATOM 654 C C . GLN A 1 83 ? -22.798 7.376 33.664 1.00 44.28 83 GLN A C 1
ATOM 656 O O . GLN A 1 83 ? -22.823 8.599 33.567 1.00 44.28 83 GLN A O 1
ATOM 661 N N . ILE A 1 84 ? -23.899 6.634 33.545 1.00 48.50 84 ILE A N 1
ATOM 662 C CA . ILE A 1 84 ? -25.216 7.194 33.831 1.00 48.50 84 ILE A CA 1
ATOM 663 C C . ILE A 1 84 ? -25.282 7.295 35.356 1.00 48.50 84 ILE A C 1
ATOM 665 O O . ILE A 1 84 ? -25.786 6.400 36.026 1.00 48.50 84 ILE A O 1
ATOM 669 N N . GLU A 1 85 ? -24.723 8.371 35.900 1.00 41.84 85 GLU A N 1
ATOM 670 C CA . GLU A 1 85 ? -25.126 8.880 37.204 1.00 41.84 85 GLU A CA 1
ATOM 671 C C . GLU A 1 85 ? -26.028 10.087 36.964 1.00 41.84 8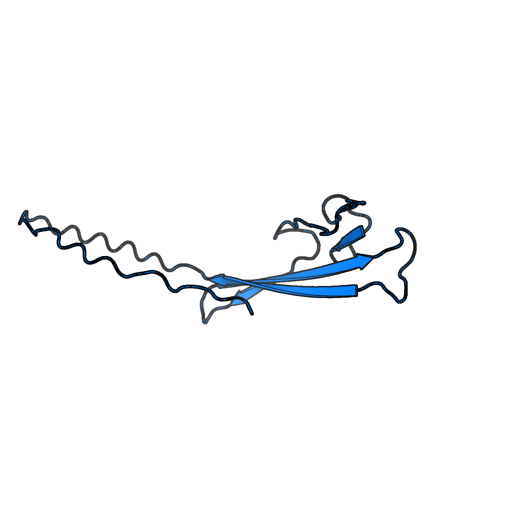5 GLU A C 1
ATOM 673 O O . GLU A 1 85 ? -25.607 11.168 36.558 1.00 41.84 85 GLU A O 1
ATOM 678 N N . VAL A 1 86 ? -27.321 9.851 37.170 1.00 49.53 86 VAL A N 1
ATOM 679 C CA . VAL A 1 86 ? -28.331 10.892 37.302 1.00 49.53 86 VAL A CA 1
ATOM 680 C C . VAL A 1 86 ? -28.085 11.590 38.635 1.00 49.53 86 VAL A C 1
ATOM 682 O O . VAL A 1 86 ? -28.405 11.027 39.678 1.00 49.53 86 VAL A O 1
ATOM 685 N N . SER A 1 87 ? -27.519 12.795 38.602 1.00 41.88 87 SER A N 1
ATOM 686 C CA . SER A 1 87 ? -27.809 13.910 39.520 1.00 41.88 87 SER A CA 1
ATOM 687 C C . SER A 1 87 ? -27.090 15.166 39.023 1.00 41.88 87 SER A C 1
ATOM 689 O O . SER A 1 87 ? -25.869 15.195 38.907 1.00 41.88 87 SER A O 1
ATOM 691 N N . GLU A 1 88 ? -27.861 16.200 38.694 1.00 54.94 88 GLU A N 1
ATOM 692 C CA . GLU A 1 88 ? -27.363 17.520 38.301 1.00 54.94 88 GLU A CA 1
ATOM 693 C C . GLU A 1 88 ? -26.500 18.133 39.412 1.00 54.94 88 GLU A C 1
ATOM 695 O O . GLU A 1 88 ? -26.969 18.259 40.540 1.00 54.94 88 GLU A O 1
ATOM 700 N N . MET A 1 89 ? -25.277 18.578 39.102 1.00 45.91 89 MET A N 1
ATOM 701 C CA . MET A 1 89 ? -24.578 19.610 39.879 1.00 45.91 89 MET A CA 1
ATOM 702 C C . MET A 1 89 ? -23.475 20.277 39.044 1.00 45.91 89 MET A C 1
ATOM 704 O O . MET A 1 89 ? -22.656 19.628 38.397 1.00 45.91 89 MET A O 1
ATOM 708 N N . THR A 1 90 ? -23.497 21.607 39.039 1.00 58.34 90 THR A N 1
ATOM 709 C CA . THR A 1 90 ? -22.678 22.517 38.228 1.00 58.34 90 THR A CA 1
ATOM 710 C C . THR A 1 90 ? -21.182 22.422 38.539 1.00 58.34 90 THR A C 1
ATOM 712 O O . THR A 1 90 ? -20.788 22.622 39.687 1.00 58.34 90 THR A O 1
ATOM 715 N N . SER A 1 91 ? -20.334 22.240 37.522 1.00 53.97 91 SER A N 1
ATOM 716 C CA . SER A 1 91 ? -18.883 22.439 37.631 1.00 53.97 91 SER A CA 1
ATOM 717 C C . SER A 1 91 ? -18.393 23.449 36.586 1.00 53.97 91 SER A C 1
ATOM 719 O O . SER A 1 91 ? -18.770 23.414 35.416 1.00 53.97 91 SER A O 1
ATOM 721 N N . ALA A 1 92 ? -17.614 24.429 37.048 1.00 58.28 92 ALA A N 1
ATOM 722 C CA . ALA A 1 92 ? -17.116 25.538 36.245 1.00 58.28 92 ALA A CA 1
ATOM 723 C C . ALA A 1 92 ? -15.949 25.094 35.348 1.00 58.28 92 ALA A C 1
ATOM 725 O O . ALA A 1 92 ? -15.034 24.402 35.795 1.00 58.28 92 ALA A O 1
ATOM 726 N N . PHE A 1 93 ? -15.959 25.533 34.089 1.00 57.03 93 PHE A N 1
ATOM 727 C CA . PHE A 1 93 ? -14.884 25.268 33.138 1.00 57.03 93 PHE A CA 1
ATOM 728 C C . PHE A 1 93 ? -13.640 26.097 33.476 1.00 57.03 93 PHE A C 1
ATOM 730 O O . PHE A 1 93 ? -13.656 27.322 33.375 1.00 57.03 93 PHE A O 1
ATOM 737 N N . ALA A 1 94 ? -12.541 25.421 33.814 1.00 54.66 94 ALA A N 1
ATOM 738 C CA . ALA A 1 94 ? -11.203 26.001 33.849 1.00 54.66 94 ALA A CA 1
ATOM 739 C C . ALA A 1 94 ? -10.356 25.357 32.743 1.00 54.66 94 ALA A C 1
ATOM 741 O O . ALA A 1 94 ? -9.807 24.269 32.902 1.00 54.66 94 ALA A O 1
ATOM 742 N N . THR A 1 95 ? -10.276 26.012 31.586 1.00 56.88 95 THR A N 1
ATOM 743 C CA . THR A 1 95 ? -9.378 25.615 30.495 1.00 56.88 95 THR A CA 1
ATOM 744 C C . THR A 1 95 ? -8.011 26.252 30.697 1.00 56.88 95 THR A C 1
ATOM 746 O O . THR A 1 95 ? -7.860 27.458 30.506 1.00 56.88 95 THR A O 1
ATOM 749 N N . GLN A 1 96 ? -7.006 25.447 31.040 1.00 62.19 96 GLN A N 1
ATOM 750 C CA . GLN A 1 96 ? -5.608 25.865 30.988 1.00 62.19 96 GLN A CA 1
ATOM 751 C C . GLN A 1 96 ? -4.987 25.340 29.680 1.00 62.19 96 GLN A C 1
ATOM 753 O O . GLN A 1 96 ? -4.914 24.124 29.494 1.00 62.19 96 GLN A O 1
ATOM 758 N N . PRO A 1 97 ? -4.584 26.214 28.739 1.00 61.59 97 PRO A N 1
ATOM 759 C CA . PRO A 1 97 ? -4.023 25.774 27.468 1.00 61.59 97 PRO A CA 1
ATOM 760 C C . PRO A 1 97 ? -2.620 25.194 27.679 1.00 61.59 97 PRO A C 1
ATOM 762 O O . PRO A 1 97 ? -1.709 25.887 28.132 1.00 61.59 97 PRO A O 1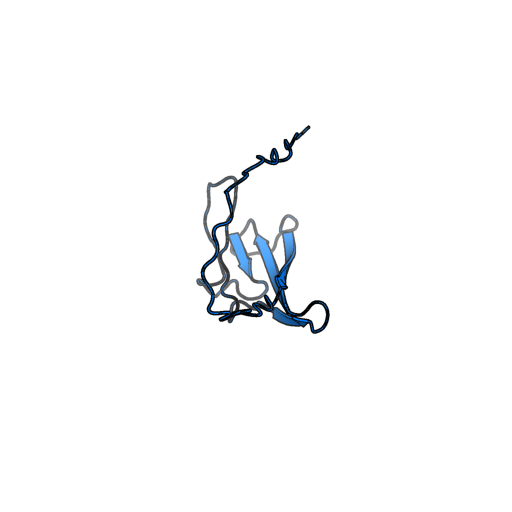
ATOM 765 N N . ILE A 1 98 ? -2.448 23.917 27.333 1.00 64.62 98 ILE A N 1
ATOM 766 C CA . ILE A 1 98 ? -1.141 23.253 27.287 1.00 64.62 98 ILE A CA 1
ATOM 767 C C . ILE A 1 98 ? -0.522 23.551 25.909 1.00 64.62 98 ILE A C 1
ATOM 769 O O . ILE A 1 98 ? -1.129 23.191 24.896 1.00 64.62 98 ILE A O 1
ATOM 773 N N . PRO A 1 99 ? 0.647 24.212 25.825 1.00 72.31 99 PRO A N 1
ATOM 774 C CA . PRO A 1 99 ? 1.271 24.519 24.544 1.00 72.31 99 PRO A CA 1
ATOM 775 C C . PRO A 1 99 ? 1.834 23.256 23.879 1.00 72.31 99 PRO A C 1
ATOM 777 O O . PRO A 1 99 ? 2.472 22.421 24.521 1.00 72.31 99 PRO A O 1
ATOM 780 N N . LEU A 1 100 ? 1.599 23.135 22.571 1.00 74.19 100 LEU A N 1
ATOM 781 C CA . LEU A 1 100 ? 2.116 22.048 21.739 1.00 74.19 100 LEU A CA 1
ATOM 782 C C . LEU A 1 100 ? 3.641 22.172 21.560 1.00 74.19 100 LEU A C 1
ATOM 784 O O . LEU A 1 100 ? 4.156 23.290 21.452 1.00 74.19 100 LEU A O 1
ATOM 788 N N . PRO A 1 101 ? 4.376 21.047 21.499 1.00 61.28 101 PRO A N 1
ATOM 789 C CA . PRO A 1 101 ? 5.823 21.076 21.337 1.00 61.28 101 PRO A CA 1
ATOM 790 C C . PRO A 1 101 ? 6.220 21.585 19.947 1.00 61.28 101 PRO A C 1
ATOM 792 O O . PRO A 1 101 ? 5.630 21.221 18.930 1.00 61.28 101 PRO A O 1
ATOM 795 N N . ILE A 1 102 ? 7.256 22.422 19.914 1.00 71.25 102 ILE A N 1
ATOM 796 C CA . ILE A 1 102 ? 7.787 23.026 18.691 1.00 71.25 102 ILE A CA 1
ATOM 797 C C . ILE A 1 102 ? 8.773 22.045 18.054 1.00 71.25 102 ILE A C 1
ATOM 799 O O . ILE A 1 102 ? 9.825 21.753 18.626 1.00 71.25 102 ILE A O 1
ATOM 803 N N . CYS A 1 103 ? 8.453 21.549 16.861 1.00 60.47 103 CYS A N 1
ATOM 804 C CA . CYS A 1 103 ? 9.368 20.717 16.088 1.00 60.47 103 CYS A CA 1
ATOM 805 C C . CYS A 1 103 ? 10.428 21.596 15.416 1.00 60.47 103 CYS A C 1
ATOM 807 O O . CYS A 1 103 ? 10.101 22.468 14.612 1.00 60.47 103 CYS A O 1
ATOM 809 N N . ARG A 1 104 ? 11.702 21.348 15.727 1.00 65.06 104 ARG A N 1
ATOM 810 C CA . ARG A 1 104 ? 12.835 21.865 14.956 1.00 65.06 104 ARG A CA 1
ATOM 811 C C . ARG A 1 104 ? 13.373 20.747 14.078 1.00 65.06 104 ARG A C 1
ATOM 813 O O . ARG A 1 104 ? 13.634 19.656 14.575 1.00 65.06 104 ARG A O 1
ATOM 820 N N . TYR A 1 105 ? 13.510 21.033 12.793 1.00 56.88 105 TYR A N 1
A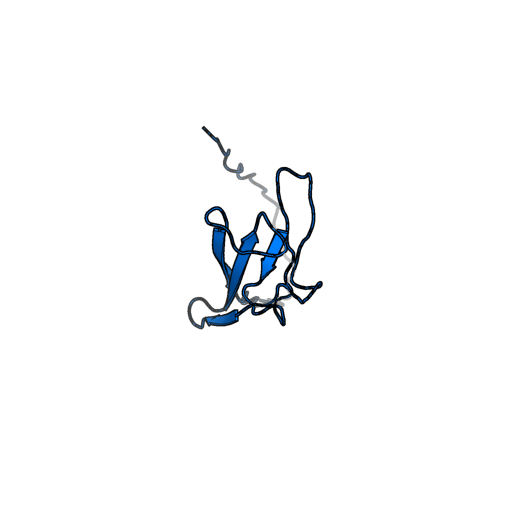TOM 821 C CA . TYR A 1 105 ? 14.338 20.261 11.883 1.00 56.88 105 TYR A CA 1
ATOM 822 C C . TYR A 1 105 ? 15.642 21.045 11.723 1.00 56.88 105 TYR A C 1
ATOM 824 O O . TYR A 1 105 ? 15.609 22.240 11.427 1.00 56.88 105 TYR A O 1
ATOM 832 N N . GLU A 1 106 ? 16.757 20.394 12.022 1.00 58.12 106 GLU A N 1
ATOM 833 C CA . GLU A 1 106 ? 18.090 20.843 11.619 1.00 58.12 106 GLU A CA 1
ATOM 834 C C . GLU A 1 106 ? 18.460 20.114 10.324 1.00 58.12 106 GLU A C 1
ATOM 836 O O . GLU A 1 106 ? 18.120 18.909 10.222 1.00 58.12 106 GLU A O 1
#

Secondary structure (DSSP, 8-state):
-EEETT-TT-GGGEE---S-SS------TTSTT-EEEEEETTEEEEEEEEEEE-SSSSS--TT-EEEEEEEEEE----------------------PPPPP-PPP-

Organism: Wuchereria bancrofti (NCBI:txid6293)

Sequence (106 aa):
HVYAKGLYSSQECRSDESGRQVAGITLPFDSCNVARTRSLNPRGIFVTAVVVITFHPQFITKVDRTYRLQCFYMEADKTVSTQIEVSEMTSAFATQPIPLPICRYE

InterPro domains:
  IPR001507 Zona pellucida domain [PS51034] (1-106)
  IPR051962 Cuticlin domain-containing protein [PTHR22907] (1-106)
  IPR056953 Cuticlin, N-terminal domain [PF25057] (1-73)

pLDDT: mean 78.84, std 16.25, range [41.44, 94.81]

Radius of gyration: 22.95 Å; chains: 1; bounding box: 50×36×58 Å

Foldseek 3Di:
DKFFPPCLVPPLGDDPDPDDPDTDHDHDQVDSPWDWDADVVQGWIKTKTKMKDAPDSPDRDPPIDIDIDIDTGGDDPPPPPPPPDDDDDDDDDDDDDDDDDDDDDD